Protein AF-A0A920IPG6-F1 (afdb_monomer_lite)

Radius of gyration: 14.42 Å; chains: 1; bounding box: 30×23×51 Å

Secondary structure (DSSP, 8-state):
-HHHHHHHHTTPEEEE--S----SSGGGGS-----EEEES--TTSHHHHS---SSEEE----PPPP-

Sequence (67 aa):
MSYFDLAIKEGATAIIGGAVPHFGDERDDGFYVQPSVFTGVPKHSRFVREEIFGPVCHIEKFKPRRK

Structure (mmCIF, N/CA/C/O backbone):
data_AF-A0A920IPG6-F1
#
_entry.id   AF-A0A920IPG6-F1
#
loop_
_atom_site.group_PDB
_atom_site.id
_atom_site.type_symbol
_atom_site.label_atom_id
_atom_site.label_alt_id
_atom_site.label_comp_id
_atom_site.label_asym_id
_atom_site.label_entity_id
_atom_site.label_seq_id
_atom_site.pdbx_PDB_ins_code
_atom_site.Cartn_x
_atom_site.Cartn_y
_atom_site.Cartn_z
_atom_site.occupancy
_atom_site.B_iso_or_equiv
_atom_site.auth_seq_id
_atom_site.auth_comp_id
_atom_site.auth_asym_id
_atom_site.auth_atom_id
_atom_site.pdbx_PDB_model_num
ATOM 1 N N . MET A 1 1 ? 8.029 -7.696 -3.180 1.00 60.34 1 MET A N 1
ATOM 2 C CA . MET A 1 1 ? 6.680 -7.247 -2.761 1.00 60.34 1 MET A CA 1
ATOM 3 C C . MET A 1 1 ? 6.142 -7.972 -1.514 1.00 60.34 1 MET A C 1
ATOM 5 O O . MET A 1 1 ? 4.945 -7.956 -1.269 1.00 60.34 1 MET A O 1
ATOM 9 N N . SER A 1 2 ? 7.014 -8.517 -0.650 1.00 78.62 2 SER A N 1
ATOM 10 C CA . SER A 1 2 ? 6.628 -9.411 0.462 1.00 78.62 2 SER A CA 1
ATOM 11 C C . SER A 1 2 ? 5.516 -8.872 1.384 1.00 78.62 2 SER A C 1
ATOM 13 O O . SER A 1 2 ? 4.591 -9.607 1.720 1.00 78.62 2 SER A O 1
ATOM 15 N N . TYR A 1 3 ? 5.552 -7.585 1.752 1.00 82.19 3 TYR A N 1
ATOM 16 C CA . TYR A 1 3 ? 4.562 -7.008 2.671 1.00 82.19 3 TYR A CA 1
ATOM 17 C C . TYR A 1 3 ? 3.184 -6.760 2.046 1.00 82.19 3 TYR A C 1
ATOM 19 O O . TYR A 1 3 ?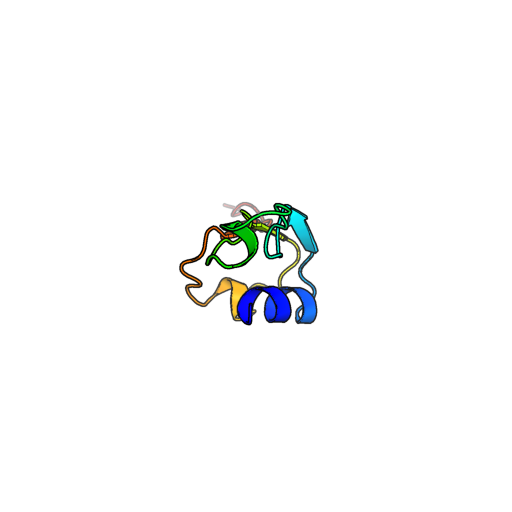 2.186 -6.879 2.750 1.00 82.19 3 TYR A O 1
ATOM 27 N N . PHE A 1 4 ? 3.101 -6.443 0.749 1.00 84.69 4 PHE A N 1
ATOM 28 C CA . PHE A 1 4 ? 1.806 -6.246 0.081 1.00 84.69 4 PHE A CA 1
ATOM 29 C C . PHE A 1 4 ? 1.100 -7.589 -0.117 1.00 84.69 4 PHE A C 1
ATOM 31 O O . PHE A 1 4 ? -0.084 -7.716 0.190 1.00 84.69 4 PHE A O 1
ATOM 38 N N . ASP A 1 5 ? 1.856 -8.621 -0.500 1.00 85.38 5 ASP A N 1
ATOM 39 C CA . ASP A 1 5 ? 1.343 -9.989 -0.595 1.00 85.38 5 ASP A CA 1
ATOM 40 C C . ASP A 1 5 ? 0.892 -10.521 0.773 1.00 85.38 5 ASP A C 1
ATOM 42 O O . ASP A 1 5 ? -0.140 -11.187 0.877 1.00 85.38 5 ASP A O 1
ATOM 46 N N . LEU A 1 6 ? 1.645 -10.219 1.840 1.00 86.12 6 LEU A N 1
ATOM 47 C CA . LEU A 1 6 ? 1.268 -10.566 3.210 1.00 86.12 6 LEU A CA 1
ATOM 48 C C . LEU A 1 6 ? -0.037 -9.877 3.623 1.00 86.12 6 LEU A C 1
ATOM 50 O O . LEU A 1 6 ? -0.926 -10.549 4.136 1.00 86.12 6 LEU A O 1
ATOM 54 N N . ALA A 1 7 ? -0.180 -8.577 3.351 1.00 83.44 7 ALA A N 1
ATOM 55 C CA . ALA A 1 7 ? -1.396 -7.834 3.666 1.00 83.44 7 ALA A CA 1
ATOM 56 C C . ALA A 1 7 ? -2.623 -8.469 2.999 1.00 83.44 7 ALA A C 1
ATOM 58 O O . ALA A 1 7 ? -3.618 -8.745 3.666 1.00 83.44 7 ALA A O 1
ATOM 59 N N . ILE A 1 8 ? -2.537 -8.762 1.697 1.00 84.00 8 ILE A N 1
ATOM 60 C CA . ILE A 1 8 ? -3.628 -9.396 0.942 1.00 84.00 8 ILE A CA 1
ATOM 61 C C . ILE A 1 8 ? -3.964 -10.775 1.531 1.00 84.00 8 ILE A C 1
ATOM 63 O O . ILE A 1 8 ? -5.138 -11.086 1.731 1.00 84.00 8 ILE A O 1
ATOM 67 N N . LYS A 1 9 ? -2.954 -11.585 1.883 1.00 86.75 9 LYS A N 1
ATOM 68 C CA . LYS A 1 9 ? -3.156 -12.890 2.545 1.00 86.75 9 LYS A CA 1
ATOM 69 C C . LYS A 1 9 ? -3.819 -12.775 3.918 1.00 86.75 9 LYS A C 1
ATOM 71 O O . LYS A 1 9 ? -4.568 -13.666 4.304 1.00 86.75 9 LYS A O 1
ATOM 76 N N . GLU A 1 10 ? -3.564 -11.694 4.644 1.00 84.38 10 GLU A N 1
ATOM 77 C CA . GLU A 1 10 ? -4.168 -11.406 5.950 1.00 84.38 10 GLU A CA 1
ATOM 78 C C . GLU A 1 10 ? -5.555 -10.740 5.842 1.00 84.38 10 GLU A C 1
ATOM 80 O O . GLU A 1 10 ? -6.145 -10.373 6.859 1.00 84.38 10 GLU A O 1
ATOM 85 N N . GLY A 1 11 ? -6.101 -10.616 4.625 1.00 83.38 11 GLY A N 1
ATOM 86 C CA . GLY A 1 11 ? -7.447 -10.100 4.369 1.00 83.38 11 GLY A CA 1
ATOM 87 C C . GLY A 1 11 ? -7.514 -8.595 4.107 1.00 83.38 11 GLY A C 1
ATOM 88 O O . GLY A 1 11 ? -8.599 -8.013 4.167 1.00 83.38 11 GLY A O 1
ATOM 89 N N . ALA A 1 12 ? -6.383 -7.946 3.819 1.00 88.44 12 ALA A N 1
ATOM 90 C CA . ALA A 1 12 ? -6.358 -6.533 3.470 1.00 88.44 12 ALA A CA 1
ATOM 91 C C . ALA A 1 12 ? -7.137 -6.249 2.183 1.00 88.44 12 ALA A C 1
ATOM 93 O O . ALA A 1 12 ? -7.018 -6.951 1.181 1.00 88.44 12 ALA A O 1
ATOM 94 N N . THR A 1 13 ? -7.868 -5.139 2.186 1.00 91.69 13 THR A N 1
ATOM 95 C CA . THR A 1 13 ? -8.430 -4.536 0.978 1.00 91.69 13 THR A CA 1
ATOM 96 C C . THR A 1 13 ? -7.542 -3.376 0.544 1.00 91.69 13 THR A C 1
ATOM 98 O O . THR A 1 13 ? -7.409 -2.393 1.281 1.00 91.69 13 THR A O 1
ATOM 101 N N . ALA A 1 14 ? -6.949 -3.478 -0.646 1.00 91.69 14 ALA A N 1
ATOM 102 C CA . ALA A 1 14 ? -6.265 -2.362 -1.291 1.00 91.69 14 ALA A CA 1
ATOM 103 C C . ALA A 1 14 ? -7.308 -1.379 -1.841 1.00 91.69 14 ALA A C 1
ATOM 105 O O . ALA A 1 14 ? -8.106 -1.734 -2.704 1.00 91.69 14 ALA A O 1
ATOM 106 N N . ILE A 1 15 ? -7.315 -0.148 -1.330 1.00 94.62 15 ILE A N 1
ATOM 107 C CA . ILE A 1 15 ? -8.161 0.937 -1.849 1.00 94.62 15 ILE A CA 1
ATOM 108 C C . ILE A 1 15 ? -7.547 1.515 -3.127 1.00 94.62 15 ILE A C 1
ATOM 110 O O . ILE A 1 15 ? -8.255 1.846 -4.073 1.00 94.62 15 ILE A O 1
ATOM 114 N N . ILE A 1 16 ? -6.219 1.629 -3.144 1.00 94.19 16 ILE A N 1
ATOM 115 C CA . ILE A 1 16 ? -5.411 2.044 -4.290 1.00 94.19 16 ILE A CA 1
ATOM 116 C C . ILE A 1 16 ? -4.017 1.427 -4.162 1.00 94.19 16 ILE A C 1
ATOM 118 O O . ILE A 1 16 ? -3.547 1.176 -3.048 1.00 94.19 16 ILE A O 1
ATOM 122 N N . GLY A 1 17 ? -3.355 1.223 -5.298 1.00 93.12 17 GLY A N 1
ATOM 123 C CA . GLY A 1 17 ? -1.988 0.723 -5.350 1.00 93.12 17 GLY A CA 1
ATOM 124 C C . GLY A 1 17 ? -1.898 -0.760 -5.008 1.00 93.12 17 GLY A C 1
ATOM 125 O O . GLY A 1 17 ? -2.765 -1.550 -5.374 1.00 93.12 17 GLY A O 1
ATOM 126 N N . GLY A 1 18 ? -0.836 -1.135 -4.299 1.00 90.12 18 GLY A N 1
ATOM 127 C CA . GLY A 1 18 ? -0.550 -2.520 -3.931 1.00 90.12 18 GLY A CA 1
ATOM 128 C C . GLY A 1 18 ? 0.221 -3.307 -4.994 1.00 90.12 18 GLY A C 1
ATOM 129 O O . GLY A 1 18 ? 0.402 -4.509 -4.828 1.00 90.12 18 GLY A O 1
ATOM 130 N N . ALA A 1 19 ? 0.701 -2.654 -6.059 1.00 91.38 19 ALA A N 1
ATOM 131 C CA . ALA A 1 19 ? 1.429 -3.297 -7.150 1.00 91.38 19 ALA A CA 1
ATOM 132 C C . ALA A 1 19 ? 2.620 -2.460 -7.658 1.00 91.38 19 ALA A C 1
ATOM 134 O O . ALA A 1 19 ? 2.809 -1.295 -7.290 1.00 91.38 19 ALA A O 1
ATOM 135 N N . VAL A 1 20 ? 3.452 -3.088 -8.496 1.00 93.06 20 VAL A N 1
ATOM 136 C CA . VAL A 1 20 ? 4.462 -2.389 -9.301 1.00 93.06 20 VAL A CA 1
ATOM 137 C C . VAL A 1 20 ? 3.711 -1.726 -10.462 1.00 93.06 20 VAL A C 1
ATOM 139 O O . VAL A 1 20 ? 2.894 -2.398 -11.096 1.00 93.06 20 VAL A O 1
ATOM 142 N N . PRO A 1 21 ? 3.909 -0.424 -10.724 1.00 93.94 21 PRO A N 1
ATOM 143 C CA . PRO A 1 21 ? 3.312 0.218 -11.891 1.00 93.94 21 PRO A CA 1
ATOM 144 C C . PRO A 1 21 ? 3.902 -0.358 -13.185 1.00 93.94 21 PRO A C 1
ATOM 146 O O . PRO A 1 21 ? 5.081 -0.685 -13.223 1.00 93.94 21 PRO A O 1
ATOM 149 N N . HIS A 1 22 ? 3.088 -0.436 -14.237 1.00 95.56 22 HIS A N 1
ATOM 150 C CA . HIS A 1 22 ? 3.550 -0.766 -15.584 1.00 95.56 22 HIS A CA 1
ATOM 151 C C . HIS A 1 22 ? 3.514 0.494 -16.453 1.00 95.56 22 HIS A C 1
ATOM 153 O O . HIS A 1 22 ? 2.457 1.119 -16.589 1.00 95.56 22 HIS A O 1
ATOM 159 N N . PHE A 1 23 ? 4.663 0.881 -16.997 1.00 95.25 23 PHE A N 1
ATOM 160 C CA . PHE A 1 23 ? 4.862 2.095 -17.784 1.00 95.25 23 PHE A CA 1
ATOM 161 C C . PHE A 1 23 ? 4.944 1.824 -19.291 1.00 95.25 23 PHE A C 1
ATOM 163 O O . PHE A 1 23 ? 4.550 2.694 -20.068 1.00 95.25 23 PHE A O 1
ATOM 170 N N . GLY A 1 24 ? 5.403 0.639 -19.706 1.00 97.00 24 GLY A N 1
ATOM 171 C CA . GLY A 1 24 ? 5.606 0.276 -21.110 1.00 97.00 24 GLY A CA 1
ATOM 172 C C . GLY A 1 24 ? 6.903 0.829 -21.713 1.00 97.00 24 GLY A C 1
ATOM 173 O O . GLY A 1 24 ? 6.987 0.983 -22.931 1.00 97.00 24 GLY A O 1
ATOM 174 N N . ASP A 1 25 ? 7.888 1.164 -20.879 1.00 97.00 25 ASP A N 1
ATOM 175 C CA . ASP A 1 25 ? 9.192 1.705 -21.277 1.00 97.00 25 ASP A CA 1
ATOM 176 C C . ASP A 1 25 ? 10.304 1.310 -20.286 1.00 97.00 25 ASP A C 1
ATOM 178 O O . ASP A 1 25 ? 10.095 0.487 -19.399 1.00 97.00 25 ASP A O 1
ATOM 182 N N . GLU A 1 26 ? 11.492 1.906 -20.427 1.00 95.88 26 GLU A N 1
ATOM 183 C CA . GLU A 1 26 ? 12.687 1.637 -19.608 1.00 95.88 26 GLU A CA 1
ATOM 184 C C . GLU A 1 26 ? 12.476 1.758 -18.087 1.00 95.88 26 GLU A C 1
ATOM 186 O O . GLU A 1 26 ? 13.258 1.220 -17.304 1.00 95.88 26 GLU A O 1
ATOM 191 N N . ARG A 1 27 ? 11.416 2.438 -17.631 1.00 96.38 27 ARG A N 1
ATOM 192 C CA . ARG A 1 27 ? 11.094 2.551 -16.202 1.00 96.38 27 ARG A CA 1
ATOM 193 C C . ARG A 1 27 ? 10.562 1.247 -15.615 1.00 96.38 27 ARG A C 1
ATOM 195 O O . ARG A 1 27 ? 10.642 1.085 -14.397 1.00 96.38 27 ARG A O 1
ATOM 202 N N . ASP A 1 28 ? 10.051 0.333 -16.442 1.00 95.75 28 ASP A N 1
ATOM 203 C CA . ASP A 1 28 ? 9.618 -1.003 -16.005 1.00 95.75 28 ASP A CA 1
ATOM 204 C C . ASP A 1 28 ? 10.783 -1.846 -15.460 1.00 95.75 28 ASP A C 1
ATOM 206 O O . ASP A 1 28 ? 10.563 -2.716 -14.619 1.00 95.75 28 ASP A O 1
ATOM 210 N N . ASP A 1 29 ? 12.021 -1.531 -15.854 1.00 95.69 29 ASP A N 1
ATOM 211 C CA . ASP A 1 29 ? 13.244 -2.153 -15.331 1.00 95.69 29 ASP A CA 1
ATOM 212 C C . ASP A 1 29 ? 13.776 -1.458 -14.054 1.00 95.69 29 ASP A C 1
ATOM 214 O O . ASP A 1 29 ? 14.807 -1.843 -13.496 1.00 95.69 29 ASP A O 1
ATOM 218 N N . GLY A 1 30 ? 13.086 -0.415 -13.577 1.00 94.56 30 GLY A N 1
ATOM 219 C CA . GLY A 1 30 ? 13.423 0.331 -12.363 1.00 94.56 30 GLY A CA 1
ATOM 220 C C . GLY A 1 30 ? 12.822 -0.245 -11.071 1.00 94.56 30 GLY A C 1
ATOM 221 O O . GLY A 1 30 ? 12.155 -1.275 -11.046 1.00 94.56 30 GLY A O 1
ATOM 222 N N . PHE A 1 31 ? 13.016 0.467 -9.953 1.00 94.44 31 PHE A N 1
ATOM 223 C CA . PHE A 1 31 ? 12.518 0.073 -8.621 1.00 94.44 31 PHE A CA 1
ATOM 224 C C . PHE A 1 31 ? 11.307 0.906 -8.175 1.00 94.44 31 PHE A C 1
ATOM 226 O O . PHE A 1 31 ? 11.292 1.483 -7.086 1.00 94.44 31 PHE A O 1
ATOM 233 N N . TYR A 1 32 ? 10.291 1.001 -9.032 1.00 94.31 32 TYR A N 1
ATOM 234 C CA . TYR A 1 32 ? 9.075 1.760 -8.740 1.00 94.31 32 TYR A CA 1
ATOM 235 C C . TYR A 1 32 ? 8.036 0.926 -7.983 1.00 94.31 32 TYR A C 1
ATOM 237 O O . TYR A 1 32 ? 7.888 -0.278 -8.179 1.00 94.31 32 TYR A O 1
ATOM 245 N N . VAL A 1 33 ? 7.260 1.592 -7.130 1.00 93.62 33 VAL A N 1
ATOM 246 C CA . VAL A 1 33 ? 6.125 1.002 -6.413 1.00 93.62 33 VAL A CA 1
ATOM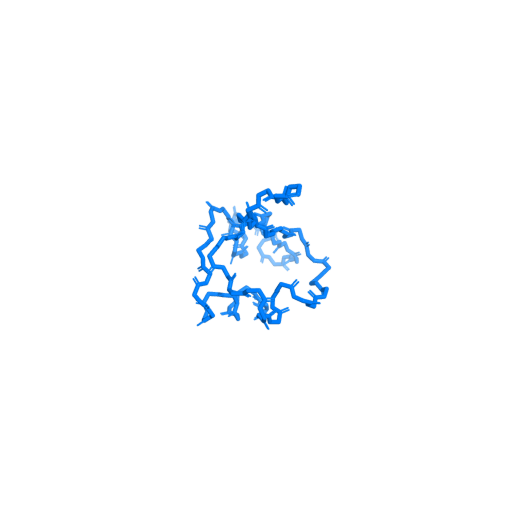 247 C C . VAL A 1 33 ? 4.988 2.017 -6.350 1.00 93.62 33 VAL A C 1
ATOM 249 O O . VAL A 1 33 ? 5.227 3.213 -6.177 1.00 93.62 33 VAL A O 1
ATOM 252 N N . GLN A 1 34 ? 3.746 1.559 -6.518 1.00 95.19 34 GLN A N 1
ATOM 253 C CA . GLN A 1 34 ? 2.588 2.445 -6.437 1.00 95.19 34 GLN A CA 1
ATOM 254 C C . GLN A 1 34 ? 2.379 2.956 -5.000 1.00 95.19 34 GLN A C 1
ATOM 256 O O . GLN A 1 34 ? 2.500 2.175 -4.048 1.00 95.19 34 GLN A O 1
ATOM 261 N N . PRO A 1 35 ? 1.983 4.230 -4.816 1.00 95.00 35 PRO A N 1
ATOM 262 C CA . PRO A 1 35 ? 1.421 4.691 -3.553 1.00 95.00 35 PRO A CA 1
ATOM 263 C C . PRO A 1 35 ? 0.232 3.812 -3.169 1.00 95.00 35 PRO A C 1
ATOM 265 O O . PRO A 1 35 ? -0.661 3.588 -3.987 1.00 95.00 35 PRO A O 1
ATOM 268 N N . SER A 1 36 ? 0.238 3.286 -1.948 1.00 95.00 36 SER A N 1
ATOM 269 C CA . SER A 1 36 ? -0.671 2.207 -1.558 1.00 95.00 36 SER A CA 1
ATOM 270 C C . SER A 1 36 ? -1.455 2.544 -0.295 1.00 95.00 36 SER A C 1
ATOM 272 O O . SER A 1 36 ? -0.883 2.974 0.705 1.00 95.00 36 SER A O 1
ATOM 274 N N . VAL A 1 37 ? -2.768 2.314 -0.319 1.00 95.06 37 VAL A N 1
ATOM 275 C CA . VAL A 1 37 ? -3.645 2.507 0.846 1.00 95.06 37 VAL A CA 1
ATOM 276 C C . VAL A 1 37 ? -4.420 1.228 1.105 1.00 95.06 37 VAL A C 1
ATOM 278 O O . VAL A 1 37 ? -5.152 0.761 0.232 1.00 95.06 37 VAL A O 1
ATOM 281 N N . PHE A 1 38 ? -4.299 0.688 2.316 1.00 94.19 38 PHE A N 1
ATOM 282 C CA . PHE A 1 38 ? -4.982 -0.539 2.723 1.00 94.19 38 PHE A CA 1
ATOM 283 C C . PHE A 1 38 ? -5.977 -0.307 3.864 1.00 94.19 38 PHE A C 1
ATOM 285 O O . PHE A 1 38 ? -5.801 0.562 4.721 1.00 94.19 38 PHE A O 1
ATOM 292 N N . THR A 1 39 ? -7.024 -1.131 3.889 1.00 94.81 39 THR A N 1
ATOM 293 C CA . THR A 1 39 ? -8.036 -1.189 4.955 1.00 94.81 39 THR A CA 1
ATOM 294 C C . THR A 1 39 ? -8.387 -2.638 5.284 1.00 94.81 39 THR A C 1
ATOM 296 O O . THR A 1 39 ? -8.050 -3.550 4.532 1.00 94.81 39 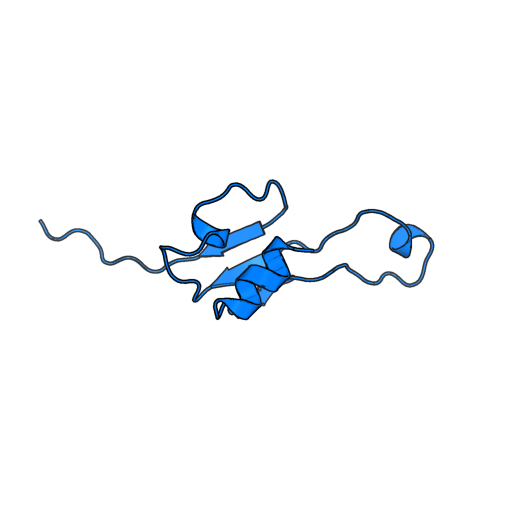THR A O 1
ATOM 299 N N . GLY A 1 40 ? -9.070 -2.864 6.409 1.00 89.44 40 GLY A N 1
ATOM 300 C CA . GLY A 1 40 ? -9.577 -4.193 6.777 1.00 89.44 40 GLY A CA 1
ATOM 301 C C . GLY A 1 40 ? -8.520 -5.149 7.334 1.00 89.44 40 GLY A C 1
ATOM 302 O O . GLY A 1 40 ? -8.835 -6.303 7.605 1.00 89.44 40 GLY A O 1
ATOM 303 N N . VAL A 1 41 ? -7.291 -4.672 7.549 1.00 87.81 41 VAL A N 1
ATOM 304 C CA . VAL A 1 41 ? -6.204 -5.477 8.110 1.00 87.81 41 VAL A CA 1
ATOM 305 C C . VAL A 1 41 ? -6.391 -5.615 9.626 1.00 87.81 41 VAL A C 1
ATOM 307 O O . VAL A 1 41 ? -6.625 -4.608 10.302 1.00 87.81 41 VAL A O 1
ATOM 310 N N . PRO A 1 42 ? -6.285 -6.823 10.208 1.00 85.75 42 PRO A N 1
ATOM 311 C CA . PRO A 1 42 ? -6.364 -6.985 11.657 1.00 8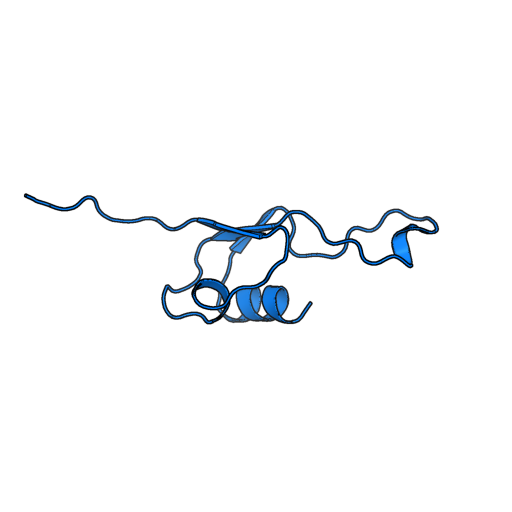5.75 42 PRO A CA 1
ATOM 312 C C . PRO A 1 42 ? -5.260 -6.204 12.391 1.00 85.75 42 PRO A C 1
ATOM 314 O O . PRO A 1 42 ? -4.098 -6.278 12.013 1.00 85.75 42 PRO A O 1
ATOM 317 N N . LYS A 1 43 ? -5.567 -5.552 13.524 1.00 85.69 43 LYS A N 1
ATOM 318 C CA . LYS A 1 43 ? -4.587 -4.792 14.350 1.00 85.69 43 LYS A CA 1
ATOM 319 C C . LYS A 1 43 ? -3.314 -5.538 14.752 1.00 85.69 43 LYS A C 1
ATOM 321 O O . LYS A 1 43 ? -2.324 -4.925 15.150 1.00 85.69 43 LYS A O 1
ATOM 326 N N . HIS A 1 44 ? -3.388 -6.862 14.805 1.00 87.75 44 HIS A N 1
ATOM 327 C CA . HIS A 1 44 ? -2.279 -7.714 15.221 1.00 87.75 44 HIS A CA 1
ATOM 328 C C . HIS A 1 44 ? -1.426 -8.212 14.052 1.00 87.75 44 HIS A C 1
ATOM 330 O O . HIS A 1 44 ? -0.415 -8.865 14.298 1.00 87.75 44 HIS A O 1
ATOM 336 N N . SER A 1 45 ? -1.819 -7.883 12.820 1.00 89.19 45 SER A N 1
ATOM 337 C CA . SER A 1 45 ? -1.060 -8.142 11.603 1.00 89.19 45 SER A CA 1
ATOM 338 C C . SER A 1 45 ? 0.334 -7.528 11.677 1.00 89.19 45 SER A C 1
ATOM 340 O O . SER A 1 45 ? 0.525 -6.421 12.195 1.00 89.19 45 SER A O 1
ATOM 342 N N . ARG A 1 46 ? 1.303 -8.234 11.090 1.00 89.75 46 ARG A N 1
ATOM 343 C CA . ARG A 1 46 ? 2.663 -7.719 10.908 1.00 89.75 46 ARG A CA 1
ATOM 344 C C . ARG A 1 46 ? 2.676 -6.490 10.006 1.00 89.75 46 ARG A C 1
ATOM 346 O O . ARG A 1 46 ? 3.391 -5.548 10.308 1.00 89.75 46 ARG A O 1
ATOM 353 N N . PHE A 1 47 ? 1.823 -6.446 8.981 1.00 89.31 47 PHE A N 1
ATOM 354 C CA . PHE A 1 47 ? 1.682 -5.290 8.091 1.00 89.31 47 PHE A CA 1
ATOM 355 C C . PHE A 1 47 ? 1.323 -3.994 8.840 1.00 89.31 47 PHE A C 1
ATOM 357 O O . PHE A 1 47 ? 1.746 -2.916 8.440 1.00 89.31 47 PHE A O 1
ATOM 364 N N . VAL A 1 48 ? 0.562 -4.085 9.937 1.00 91.00 48 VAL A N 1
ATOM 365 C CA . VAL A 1 48 ? 0.168 -2.915 10.748 1.00 91.00 48 VAL A CA 1
ATOM 366 C C . VAL A 1 48 ? 1.208 -2.572 11.822 1.00 91.00 48 VAL A C 1
ATOM 368 O O . VAL A 1 48 ? 1.274 -1.429 12.270 1.00 91.00 48 VAL A O 1
ATOM 371 N N . ARG A 1 49 ? 1.993 -3.554 12.278 1.00 92.38 49 ARG A N 1
ATOM 372 C CA . ARG A 1 49 ? 2.901 -3.414 13.430 1.00 92.38 49 ARG A CA 1
ATOM 373 C C . ARG A 1 49 ? 4.362 -3.194 13.062 1.00 92.38 49 ARG A C 1
ATOM 375 O O . ARG A 1 49 ? 5.098 -2.649 13.879 1.00 92.38 49 ARG A O 1
ATOM 382 N N . GLU A 1 50 ? 4.785 -3.658 11.896 1.00 93.56 50 GLU A N 1
ATOM 383 C CA . GLU A 1 50 ? 6.165 -3.566 11.429 1.00 93.56 50 GLU A CA 1
ATOM 384 C C . GLU A 1 50 ? 6.319 -2.403 10.453 1.00 93.56 50 GLU A C 1
ATOM 386 O O . GLU A 1 50 ? 5.422 -2.087 9.670 1.00 93.56 50 GLU A O 1
ATOM 391 N N . GLU A 1 51 ? 7.474 -1.750 10.504 1.00 93.25 51 GLU A N 1
ATOM 392 C CA . GLU A 1 51 ? 7.778 -0.643 9.610 1.00 93.25 51 GLU A CA 1
ATOM 393 C C . GLU A 1 51 ? 8.119 -1.164 8.207 1.00 93.25 51 GLU A C 1
ATOM 395 O O . GLU A 1 51 ? 9.051 -1.948 8.026 1.00 93.25 51 GLU A O 1
ATOM 400 N N . ILE A 1 52 ? 7.356 -0.724 7.201 1.00 91.31 52 ILE A N 1
ATOM 401 C CA . ILE A 1 52 ? 7.509 -1.174 5.806 1.00 91.31 52 ILE A CA 1
ATOM 402 C C . ILE A 1 52 ? 8.483 -0.278 5.018 1.00 91.31 52 ILE A C 1
ATOM 404 O O . ILE A 1 52 ? 9.032 -0.724 4.014 1.00 91.31 52 ILE A O 1
ATOM 408 N N . PHE A 1 53 ? 8.701 0.976 5.442 1.00 93.69 53 PHE A N 1
ATOM 409 C CA . PHE A 1 53 ? 9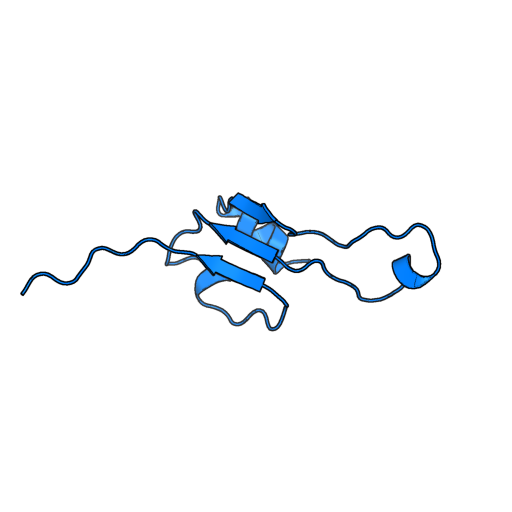.527 1.991 4.751 1.00 93.69 53 PHE A CA 1
ATOM 410 C C . PHE A 1 53 ? 9.118 2.334 3.298 1.00 93.69 53 PHE A C 1
ATOM 412 O O . PHE A 1 53 ? 9.808 3.096 2.623 1.00 93.69 53 PHE A O 1
ATOM 419 N N . GLY A 1 54 ? 7.995 1.807 2.804 1.00 91.50 54 GLY A N 1
ATOM 420 C CA . GLY A 1 54 ? 7.452 2.106 1.476 1.00 91.50 54 GLY A CA 1
ATOM 421 C C . GLY A 1 54 ? 6.388 3.213 1.489 1.00 91.50 54 GLY A C 1
ATOM 422 O O . GLY A 1 54 ? 5.922 3.607 2.559 1.00 91.50 54 GLY A O 1
ATOM 423 N N . PRO A 1 55 ? 5.938 3.688 0.311 1.00 94.69 55 PRO A N 1
ATOM 424 C CA . PRO A 1 55 ? 4.863 4.674 0.188 1.00 94.69 55 PRO A CA 1
ATOM 425 C C . PRO A 1 55 ? 3.494 4.023 0.448 1.00 94.69 55 PRO A C 1
ATOM 427 O O . PRO A 1 55 ? 2.671 3.861 -0.455 1.00 94.69 55 PRO A O 1
ATOM 430 N N . VAL A 1 56 ? 3.267 3.598 1.690 1.00 95.00 56 VAL A N 1
ATOM 431 C CA . VAL A 1 56 ? 2.090 2.836 2.106 1.00 95.00 56 VAL A CA 1
ATOM 432 C C . VAL A 1 56 ? 1.465 3.418 3.367 1.00 95.00 56 VAL A C 1
ATOM 434 O O . VAL A 1 56 ? 2.167 3.839 4.284 1.00 95.00 56 VAL A O 1
ATOM 437 N N . CYS A 1 57 ? 0.134 3.412 3.439 1.00 94.38 57 CYS A N 1
ATOM 438 C CA . CYS A 1 57 ? -0.588 3.692 4.673 1.00 94.38 57 CYS A CA 1
ATOM 439 C C . CYS A 1 57 ? -1.746 2.713 4.907 1.00 94.38 57 CYS A C 1
ATOM 441 O O . CYS A 1 57 ? -2.296 2.105 3.985 1.00 94.38 57 CYS A O 1
ATOM 443 N N . HIS A 1 58 ? -2.112 2.571 6.178 1.00 93.56 58 HIS A N 1
ATOM 444 C CA . HIS A 1 58 ? -3.248 1.781 6.635 1.00 93.56 58 HIS A CA 1
ATOM 445 C C . HIS A 1 58 ? -4.252 2.696 7.335 1.00 93.56 58 HIS A C 1
ATOM 447 O O . HIS A 1 58 ? -3.868 3.514 8.173 1.00 93.56 58 HIS A O 1
ATOM 453 N N . ILE A 1 59 ? -5.536 2.549 7.006 1.00 94.31 59 ILE A N 1
ATOM 454 C CA . ILE A 1 59 ? -6.617 3.305 7.644 1.00 94.31 59 ILE A CA 1
ATOM 455 C C . ILE A 1 59 ? -7.460 2.361 8.493 1.00 94.31 59 ILE A C 1
ATOM 457 O O . ILE A 1 59 ? -8.041 1.397 7.990 1.00 94.31 59 ILE A O 1
ATOM 461 N N . GLU A 1 60 ? -7.599 2.701 9.772 1.00 93.06 60 GLU A N 1
ATOM 462 C CA . GLU A 1 60 ? -8.378 1.920 10.721 1.00 93.06 60 GLU A CA 1
ATOM 463 C C . GLU A 1 60 ? -9.444 2.748 11.441 1.00 93.06 60 GLU A C 1
ATOM 465 O O . GLU A 1 60 ? -9.203 3.861 11.911 1.00 93.06 60 GLU A O 1
ATOM 470 N N . LYS A 1 61 ? -10.641 2.166 11.585 1.00 91.38 61 LYS A N 1
ATOM 471 C 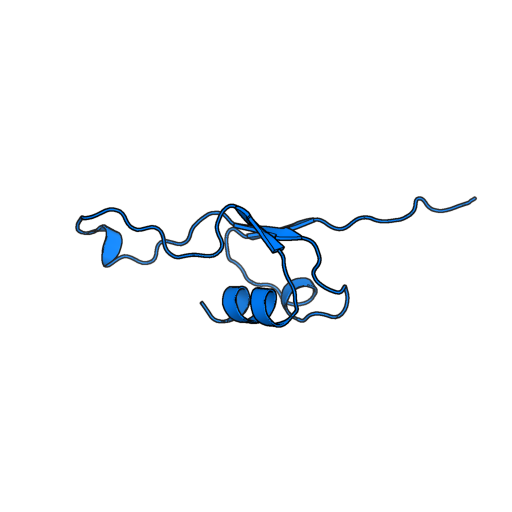CA . LYS A 1 61 ? -11.711 2.746 12.400 1.00 91.38 61 LYS A CA 1
ATOM 472 C C . LYS A 1 61 ? -11.428 2.506 13.881 1.00 91.38 61 LYS A C 1
ATOM 474 O O . LYS A 1 61 ? -11.173 1.382 14.306 1.00 91.38 61 LYS A O 1
ATOM 479 N N . PHE A 1 62 ? -11.595 3.539 14.695 1.00 90.75 62 PHE A N 1
ATOM 480 C CA . PHE A 1 62 ? -11.570 3.419 16.149 1.00 90.75 62 PHE A CA 1
ATOM 481 C C . PHE A 1 62 ? -12.874 3.940 16.750 1.00 90.75 62 PHE A C 1
ATOM 483 O O . PHE A 1 62 ? -13.577 4.758 16.156 1.00 90.75 62 PHE A O 1
ATOM 490 N N . LYS A 1 63 ? -13.215 3.445 17.941 1.00 88.81 63 LYS A N 1
ATOM 491 C CA . LYS A 1 63 ? -14.314 4.009 18.725 1.00 88.81 63 LYS A CA 1
ATOM 492 C C . LYS A 1 63 ? -13.773 5.177 19.551 1.00 88.81 63 LYS A C 1
ATOM 494 O O . LYS A 1 63 ? -12.718 5.017 20.168 1.00 88.81 63 LYS A O 1
ATOM 499 N N . PRO A 1 64 ? -14.473 6.321 19.605 1.00 88.94 64 PRO A N 1
ATOM 500 C CA . PRO A 1 64 ? -14.077 7.419 20.474 1.00 88.94 64 PRO A CA 1
ATOM 501 C C . PRO A 1 64 ? -14.086 6.966 21.939 1.00 88.94 64 PRO A C 1
ATOM 503 O O . PRO A 1 64 ? -14.909 6.142 22.351 1.00 88.94 64 PRO A O 1
ATOM 506 N N . ARG A 1 65 ? -13.155 7.499 22.735 1.00 80.38 65 ARG A N 1
ATOM 507 C CA . ARG A 1 65 ? -13.044 7.174 24.161 1.00 80.38 65 ARG A CA 1
ATOM 508 C C . ARG A 1 65 ? -14.283 7.706 24.890 1.00 80.38 65 ARG A C 1
ATOM 510 O O . ARG A 1 65 ? -14.541 8.908 24.840 1.00 80.38 65 ARG A O 1
ATOM 517 N N . ARG A 1 66 ? -15.053 6.837 25.557 1.00 73.38 66 ARG A N 1
ATOM 518 C CA . ARG A 1 66 ? -16.107 7.297 26.481 1.00 73.38 66 ARG A CA 1
ATOM 519 C C . ARG A 1 66 ? -15.431 7.906 27.713 1.00 73.38 66 ARG A C 1
ATOM 521 O O . ARG A 1 66 ? -14.415 7.376 28.164 1.00 73.38 66 ARG A O 1
ATOM 528 N N . LYS A 1 67 ? -15.955 9.054 28.153 1.00 58.03 67 LYS A N 1
ATOM 529 C CA . LYS A 1 67 ? -15.589 9.682 29.427 1.00 58.03 67 LYS A CA 1
ATOM 530 C C . LYS A 1 67 ? -15.894 8.740 30.581 1.00 58.03 67 LYS A C 1
ATOM 532 O O . LYS A 1 67 ? -16.927 8.040 30.479 1.00 58.03 67 LYS A O 1
#

pLDDT: mean 89.91, std 7.22, range [58.03, 97.0]

Foldseek 3Di:
DVLLVQQVVQPKDKPDFSDFDDDPDPCSVPDGGDQTEIEPHDCVRCSNVPDPVDNYDYDDDDDDDDD